Protein AF-A0A1A9CFI3-F1 (afdb_monomer)

pLDDT: mean 80.23, std 21.23, range [29.64, 97.88]

Sequence (107 aa):
MKEVRAWHFSYSFDTIEGMAEATYSIGEGPATRVSLSLPEGTAEAIRARVGKREFSAFIAEAVERELRGQVLDEYLADYESRKGPVSEPARQRARQVFDEVFAEEAE

Secondary structure (DSSP, 8-state):
------------THHHHHGGG-SS-TT-SS---------HHHHHHHHHHHTTTSHHHHHHHHHHHHHHHHHHHHHHHHHHHHH-SPPHHHHHHHHHHHHHHHHGGG-

Foldseek 3Di:
DDDDDDPPPPDDPVVVVVCVPPPADQPDDDDDDDDDDDDPVVQVVLCVVQNDVCSVVVVSVVVSVVVVVVVVVVVQVVCCVVPNDDDPVNVVVVVVVVCVVCVVVPD

Structure (mmCIF, N/CA/C/O backbone):
data_AF-A0A1A9CFI3-F1
#
_entry.id   AF-A0A1A9CFI3-F1
#
loop_
_atom_site.group_PDB
_atom_site.id
_atom_site.type_symbol
_atom_site.label_atom_id
_atom_site.label_alt_id
_atom_site.label_comp_id
_atom_site.label_asym_id
_atom_site.label_entity_id
_atom_site.label_seq_id
_atom_site.pdbx_PDB_ins_code
_atom_site.Cartn_x
_atom_site.Cartn_y
_atom_site.Cartn_z
_atom_site.occupancy
_atom_site.B_iso_or_equiv
_atom_site.auth_seq_id
_atom_site.auth_comp_id
_atom_site.auth_asym_id
_atom_site.auth_atom_id
_atom_site.pdbx_PDB_model_num
ATOM 1 N N . MET A 1 1 ? 22.770 -0.185 20.225 1.00 33.03 1 MET A N 1
ATOM 2 C CA . MET A 1 1 ? 21.477 0.482 20.480 1.00 33.03 1 MET A CA 1
ATOM 3 C C . MET A 1 1 ? 21.281 1.519 19.388 1.00 33.03 1 MET A C 1
ATOM 5 O O . MET A 1 1 ? 21.995 2.511 19.397 1.00 33.03 1 MET A O 1
ATOM 9 N N . LYS A 1 2 ? 20.460 1.235 18.370 1.00 33.78 2 LYS A N 1
ATOM 10 C CA . LYS A 1 2 ? 20.134 2.203 17.314 1.00 33.78 2 LYS A CA 1
ATOM 11 C C . LYS A 1 2 ? 18.680 2.608 17.496 1.00 33.78 2 LYS A C 1
ATOM 13 O O . LYS A 1 2 ? 17.791 1.767 17.506 1.00 33.78 2 LYS A O 1
ATOM 18 N N . GLU A 1 3 ? 18.525 3.894 17.735 1.00 29.64 3 GLU A N 1
ATOM 19 C CA . GLU A 1 3 ? 17.297 4.611 18.019 1.00 29.64 3 GLU A CA 1
ATOM 20 C C . GLU A 1 3 ? 16.443 4.646 16.748 1.00 29.64 3 GLU A C 1
ATOM 22 O O . GLU A 1 3 ? 16.837 5.223 15.732 1.00 29.64 3 GLU A O 1
ATOM 27 N N . VAL A 1 4 ? 15.304 3.956 16.779 1.00 36.72 4 VAL A N 1
ATOM 28 C CA . VAL A 1 4 ? 14.306 4.008 15.711 1.00 36.72 4 VAL A CA 1
ATOM 29 C C . VAL A 1 4 ? 13.510 5.278 15.970 1.00 36.72 4 VAL A C 1
ATOM 31 O O . VAL A 1 4 ? 12.712 5.334 16.903 1.00 36.72 4 VAL A O 1
ATOM 34 N N . ARG A 1 5 ? 13.801 6.346 15.221 1.00 38.38 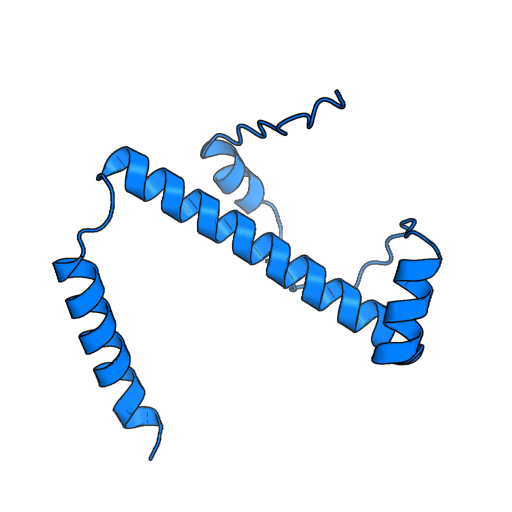5 ARG A N 1
ATOM 35 C CA . ARG A 1 5 ? 13.053 7.598 15.347 1.00 38.38 5 ARG A CA 1
ATOM 36 C C . ARG A 1 5 ? 11.618 7.341 14.900 1.00 38.38 5 ARG A C 1
ATOM 38 O O . ARG A 1 5 ? 11.361 7.157 13.714 1.00 38.38 5 ARG A O 1
ATOM 45 N N . ALA A 1 6 ? 10.713 7.299 15.872 1.00 31.67 6 ALA A N 1
ATOM 46 C CA . ALA A 1 6 ? 9.284 7.359 15.641 1.00 31.67 6 ALA A CA 1
ATOM 47 C C . ALA A 1 6 ? 8.986 8.686 14.935 1.00 31.67 6 ALA A C 1
ATOM 4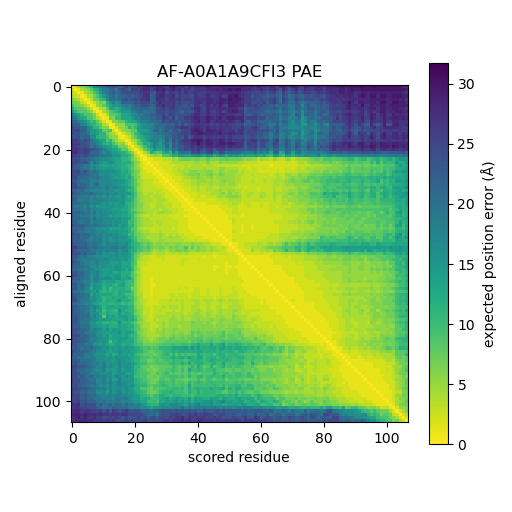9 O O . ALA A 1 6 ? 9.149 9.761 15.514 1.00 31.67 6 ALA A O 1
ATOM 50 N N . TRP A 1 7 ? 8.609 8.611 13.662 1.00 38.66 7 TRP A N 1
ATOM 51 C CA . TRP A 1 7 ? 8.066 9.749 12.939 1.00 38.66 7 TRP A CA 1
ATOM 52 C C . TRP A 1 7 ? 6.683 10.032 13.522 1.00 38.66 7 TRP A C 1
ATOM 54 O O . TRP A 1 7 ? 5.697 9.414 13.141 1.00 38.66 7 TRP A O 1
ATOM 64 N N . HIS A 1 8 ? 6.624 10.924 14.508 1.00 35.84 8 HIS A N 1
ATOM 65 C CA . HIS A 1 8 ? 5.373 11.490 14.998 1.00 35.84 8 HIS A CA 1
ATOM 66 C C . HIS A 1 8 ? 4.931 12.554 13.990 1.00 35.84 8 HIS A C 1
ATOM 68 O O . HIS A 1 8 ? 5.203 13.743 14.151 1.00 35.84 8 HIS A O 1
ATOM 74 N N . PHE A 1 9 ? 4.327 12.114 12.888 1.00 43.25 9 PHE A N 1
ATOM 75 C CA . PHE A 1 9 ? 3.673 13.021 11.956 1.00 43.25 9 PHE A CA 1
ATOM 76 C C . PHE A 1 9 ? 2.275 13.298 12.513 1.00 43.25 9 PHE A C 1
ATOM 78 O O . PHE A 1 9 ? 1.318 12.593 12.228 1.00 43.25 9 PHE A O 1
ATOM 85 N N . SER A 1 10 ? 2.189 14.270 13.421 1.00 37.44 10 SER A N 1
ATOM 86 C CA . SER A 1 10 ? 0.906 14.776 13.906 1.00 37.44 10 SER A CA 1
ATOM 87 C C . SER A 1 10 ? 0.287 15.598 12.780 1.00 37.44 10 SER A C 1
ATOM 89 O O . SER A 1 10 ? 0.546 16.798 12.688 1.00 37.44 10 SER A O 1
ATOM 91 N N . TYR A 1 11 ? -0.467 14.960 11.890 1.00 45.06 11 TYR A N 1
ATOM 92 C CA . TYR A 1 11 ? -1.330 15.680 10.963 1.00 45.06 11 TYR A CA 1
ATOM 93 C C . TYR A 1 11 ? -2.673 15.893 11.653 1.00 45.06 11 TYR A C 1
ATOM 95 O O . TYR A 1 11 ? -3.410 14.963 11.952 1.00 45.06 11 TYR A O 1
ATOM 103 N N . SER A 1 12 ? -2.930 17.145 12.026 1.00 40.91 12 SER A N 1
ATOM 104 C CA . SER A 1 12 ? -4.237 17.566 12.520 1.00 40.91 12 SER A CA 1
ATOM 105 C C . SER A 1 12 ? -5.262 17.406 11.398 1.00 40.91 12 SER A C 1
ATOM 107 O O . SER A 1 12 ? -4.928 17.649 10.238 1.00 40.91 12 SER A O 1
ATOM 109 N N . PHE A 1 13 ? -6.503 17.068 11.752 1.00 44.41 13 PHE A N 1
ATOM 110 C CA . PHE A 1 13 ? -7.655 16.920 10.850 1.00 44.41 13 PHE A CA 1
ATOM 111 C C . PHE A 1 13 ? -7.823 18.084 9.845 1.00 44.41 13 PHE A C 1
ATOM 113 O O . PHE A 1 13 ? -8.206 17.845 8.702 1.00 44.41 13 PHE A O 1
ATOM 120 N N . ASP A 1 14 ? -7.424 19.313 10.211 1.00 44.81 14 ASP A N 1
ATOM 121 C CA . ASP A 1 14 ? -7.345 20.479 9.306 1.00 44.81 14 ASP A CA 1
ATOM 122 C C . ASP A 1 14 ? -6.526 20.219 8.028 1.00 44.81 14 ASP A C 1
ATOM 124 O O . ASP A 1 14 ? -6.752 20.833 6.987 1.00 44.81 14 ASP A O 1
ATOM 128 N N . THR A 1 15 ? -5.570 19.293 8.069 1.00 48.81 15 THR A N 1
ATOM 129 C CA . THR A 1 15 ? -4.692 19.030 6.928 1.00 48.81 15 THR A CA 1
ATOM 130 C C . THR A 1 15 ? -5.356 18.169 5.858 1.00 48.81 15 THR A C 1
ATOM 132 O O . THR A 1 15 ? -5.006 18.294 4.688 1.00 48.81 15 THR A O 1
ATOM 135 N N . ILE A 1 16 ? -6.363 17.368 6.218 1.00 49.44 16 ILE A N 1
ATOM 136 C CA . ILE A 1 16 ? -7.199 16.656 5.241 1.00 49.44 16 ILE A CA 1
ATOM 137 C C . ILE A 1 16 ? -8.156 17.638 4.548 1.00 49.44 16 ILE A C 1
ATOM 139 O O . ILE A 1 16 ? -8.390 17.520 3.347 1.00 49.44 16 ILE A O 1
ATOM 143 N N . GLU A 1 17 ? -8.630 18.668 5.255 1.00 44.97 17 GLU A N 1
ATOM 144 C CA . GLU A 1 17 ? -9.384 19.772 4.644 1.00 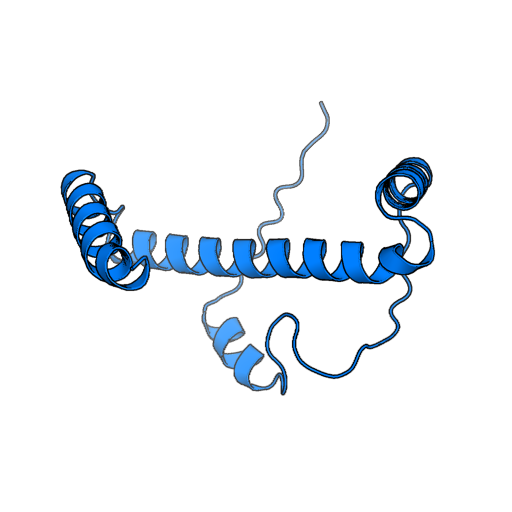44.97 17 GLU A CA 1
ATOM 145 C C . GLU A 1 17 ? -8.486 20.625 3.722 1.00 44.97 17 GLU A C 1
ATOM 147 O O . GLU A 1 17 ? -8.919 21.051 2.655 1.00 44.97 17 GLU A O 1
ATOM 152 N N . GLY A 1 18 ? -7.192 20.760 4.042 1.00 43.62 18 GLY A N 1
ATOM 153 C CA . GLY A 1 18 ? -6.179 21.338 3.146 1.00 43.62 18 GLY A CA 1
ATOM 154 C C . GLY A 1 18 ? -5.838 20.488 1.909 1.00 43.62 18 GLY A C 1
ATOM 155 O O . GLY A 1 18 ? -5.422 21.032 0.888 1.00 43.62 18 GLY A O 1
ATOM 156 N N . MET A 1 19 ? -6.056 19.167 1.942 1.00 45.78 19 MET A N 1
ATOM 157 C CA . MET A 1 19 ? -5.944 18.298 0.757 1.00 45.78 19 MET A CA 1
ATOM 158 C C . MET A 1 19 ? -7.144 18.421 -0.196 1.00 45.78 19 MET A C 1
ATOM 160 O O . MET A 1 19 ? -7.064 17.930 -1.321 1.00 45.78 19 MET A O 1
ATOM 164 N N . ALA A 1 20 ? -8.214 19.126 0.190 1.00 44.84 20 ALA A N 1
ATOM 165 C CA . ALA A 1 20 ? -9.319 19.466 -0.708 1.00 44.84 20 ALA A CA 1
ATOM 166 C C . ALA A 1 20 ? -8.916 20.449 -1.835 1.00 44.84 20 ALA A C 1
ATOM 168 O O . ALA A 1 20 ? -9.716 20.706 -2.733 1.00 44.84 20 ALA A O 1
ATOM 169 N N . GLU A 1 21 ? -7.680 20.968 -1.833 1.00 47.94 21 GLU A N 1
ATOM 170 C CA . GLU A 1 21 ? -7.098 21.715 -2.961 1.00 47.94 21 GLU A CA 1
ATOM 171 C C . GLU A 1 21 ? -6.378 20.827 -3.997 1.00 47.94 21 GLU A C 1
ATOM 173 O O . GLU A 1 21 ? -6.009 21.306 -5.073 1.00 47.94 21 GLU A O 1
ATOM 178 N N . ALA A 1 22 ? -6.182 19.531 -3.728 1.00 57.62 22 ALA A N 1
ATOM 179 C CA . ALA A 1 22 ? -5.585 18.626 -4.703 1.00 57.62 22 ALA A CA 1
ATOM 180 C C . ALA A 1 22 ? -6.629 18.238 -5.761 1.00 57.62 22 ALA A C 1
ATOM 182 O O . ALA A 1 22 ? -7.605 17.553 -5.477 1.00 57.62 22 ALA A O 1
ATOM 183 N N . THR A 1 23 ? -6.409 18.638 -7.016 1.00 74.50 23 THR A N 1
ATOM 184 C CA . THR A 1 23 ? -7.305 18.315 -8.146 1.00 74.50 23 THR A CA 1
ATOM 185 C C . THR A 1 23 ? -7.463 16.803 -8.407 1.00 74.50 23 THR A C 1
ATOM 187 O O . THR A 1 23 ? -8.345 16.417 -9.168 1.00 74.50 23 THR A O 1
ATOM 190 N N . TYR A 1 24 ? -6.636 15.941 -7.799 1.00 82.19 24 TYR A N 1
ATOM 191 C CA . TYR A 1 24 ? -6.601 14.497 -8.052 1.00 82.19 24 TYR A CA 1
ATOM 192 C C . TYR A 1 24 ? -6.472 13.684 -6.758 1.00 82.19 24 TYR A C 1
ATOM 194 O O . TYR A 1 24 ? -5.680 14.041 -5.881 1.00 82.19 24 TYR A O 1
ATOM 202 N N . SER A 1 25 ? -7.193 12.561 -6.673 1.00 87.50 25 SER A N 1
ATOM 203 C CA . SER A 1 25 ? -7.065 11.590 -5.576 1.00 87.50 25 SER A CA 1
ATOM 204 C C . SER A 1 25 ? -5.824 10.693 -5.743 1.00 87.50 25 SER A C 1
ATOM 206 O O . SER A 1 25 ? -5.151 10.706 -6.775 1.00 87.50 25 SER A O 1
ATOM 208 N N . ILE A 1 26 ? -5.503 9.870 -4.733 1.00 88.56 26 ILE A N 1
ATOM 209 C CA . ILE A 1 26 ? -4.353 8.944 -4.777 1.00 88.56 26 ILE A CA 1
ATOM 210 C C . ILE A 1 26 ? -4.495 7.941 -5.937 1.00 88.56 26 ILE A C 1
ATOM 212 O O . ILE A 1 26 ? -5.363 7.064 -5.913 1.00 88.56 26 ILE A O 1
ATOM 216 N N . GLY A 1 27 ? -3.572 8.021 -6.899 1.00 88.75 27 GLY A N 1
ATOM 217 C CA . GLY A 1 27 ? -3.551 7.188 -8.108 1.00 88.75 27 GLY A CA 1
ATOM 218 C C . GLY A 1 27 ? -4.327 7.772 -9.291 1.00 88.75 27 GLY A C 1
ATOM 219 O O . GLY A 1 27 ? -4.437 7.127 -10.330 1.00 88.75 27 GLY A O 1
ATOM 220 N N . GLU A 1 28 ? -4.854 8.991 -9.160 1.00 90.75 28 GLU A N 1
ATOM 221 C CA . GLU A 1 28 ? -5.548 9.698 -10.235 1.00 90.75 28 GLU A CA 1
ATOM 222 C C . GLU A 1 28 ? -4.665 10.770 -10.890 1.00 90.75 28 GLU A C 1
ATOM 224 O O . GLU A 1 28 ? -3.673 11.242 -10.333 1.00 90.75 28 GLU A O 1
ATOM 229 N N . GLY A 1 29 ? -5.066 11.188 -12.092 1.00 90.81 29 GLY A N 1
ATOM 230 C CA . GLY A 1 29 ? -4.416 12.262 -12.835 1.00 90.81 29 GLY A CA 1
ATOM 231 C C . GLY A 1 29 ? -3.297 11.805 -13.780 1.00 90.81 29 GLY A C 1
ATOM 232 O O . GLY A 1 29 ? -3.022 10.613 -13.939 1.00 90.81 29 GLY A O 1
ATOM 233 N N . PRO A 1 30 ? -2.674 12.756 -14.497 1.00 89.88 30 PRO A N 1
ATOM 234 C CA . PRO A 1 30 ? -1.625 12.453 -15.461 1.00 89.88 30 PRO A CA 1
ATOM 235 C C . PRO A 1 30 ? -0.324 12.015 -14.774 1.00 89.88 30 PRO A C 1
ATOM 237 O O . PRO A 1 30 ? 0.102 12.586 -13.768 1.00 89.88 30 PRO A O 1
ATOM 240 N N . ALA A 1 31 ? 0.369 11.048 -15.379 1.00 88.38 31 ALA A N 1
ATOM 241 C CA . ALA A 1 31 ? 1.655 10.575 -14.880 1.00 88.38 31 ALA A CA 1
ATOM 242 C C . ALA A 1 31 ? 2.702 11.703 -14.870 1.00 88.38 31 ALA A C 1
ATOM 244 O O . 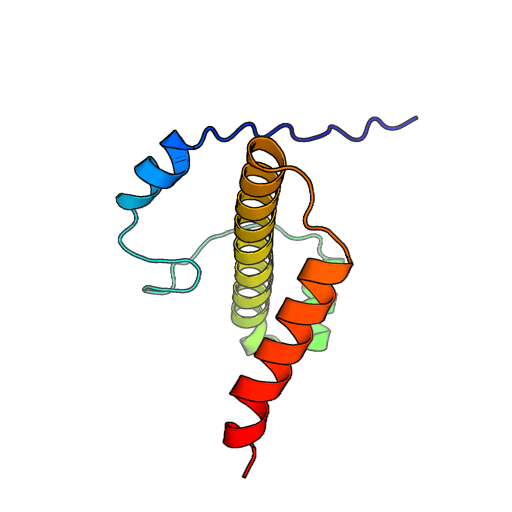ALA A 1 31 ? 3.066 12.253 -15.913 1.00 88.38 31 ALA A O 1
ATOM 245 N N . THR A 1 32 ? 3.233 12.004 -13.685 1.00 90.88 32 THR A N 1
ATOM 246 C CA . THR A 1 32 ? 4.291 13.002 -13.491 1.00 90.88 32 THR A CA 1
ATOM 247 C C . THR A 1 32 ? 5.628 12.307 -13.257 1.00 90.88 32 THR A C 1
ATOM 249 O O . THR A 1 32 ? 5.737 11.395 -12.439 1.00 90.88 32 THR A O 1
ATOM 252 N N . ARG A 1 33 ? 6.680 12.725 -13.975 1.00 92.06 33 ARG A N 1
ATOM 253 C CA . ARG A 1 33 ? 8.025 12.164 -13.783 1.00 92.06 33 ARG A CA 1
ATOM 254 C C . ARG A 1 33 ? 8.636 12.709 -12.495 1.00 92.06 33 ARG A C 1
ATOM 256 O O . ARG A 1 33 ? 8.923 13.898 -12.407 1.00 92.06 33 ARG A O 1
ATOM 263 N N . VAL A 1 34 ? 8.924 11.811 -11.562 1.00 90.19 34 VAL A N 1
ATOM 264 C CA . VAL A 1 34 ? 9.634 12.108 -10.315 1.00 90.19 34 VAL A CA 1
ATOM 265 C C . VAL A 1 34 ? 10.932 11.305 -10.284 1.00 90.19 34 VAL A C 1
ATOM 267 O O . VAL A 1 34 ? 10.940 10.116 -10.601 1.00 90.19 34 VAL A O 1
ATOM 270 N N . SER A 1 35 ? 12.038 11.957 -9.926 1.00 91.00 35 SER A N 1
ATOM 271 C CA . SER A 1 35 ? 13.341 11.306 -9.762 1.00 91.00 35 SER A CA 1
ATOM 272 C C . SER A 1 35 ? 13.582 11.008 -8.288 1.00 91.00 35 SER A C 1
ATOM 274 O O . SER A 1 35 ? 13.575 11.919 -7.466 1.00 91.00 35 SER A O 1
ATOM 276 N N . LEU A 1 36 ? 13.823 9.741 -7.961 1.00 90.69 36 LEU A N 1
ATOM 277 C CA . LEU A 1 36 ? 14.097 9.272 -6.604 1.00 90.69 36 LEU A CA 1
ATOM 278 C C . LEU A 1 36 ? 15.155 8.168 -6.625 1.00 90.69 36 LEU A C 1
ATOM 280 O O . LEU A 1 36 ? 15.301 7.453 -7.618 1.00 90.69 36 LEU A O 1
ATOM 284 N N . SER A 1 37 ? 15.890 8.037 -5.524 1.00 93.81 37 SER A N 1
ATOM 285 C CA . SER A 1 37 ? 16.921 7.013 -5.365 1.00 93.81 37 SER A CA 1
ATOM 286 C C . SER A 1 37 ? 16.367 5.817 -4.603 1.00 93.81 37 SER A C 1
ATOM 288 O O . SER A 1 37 ? 15.725 5.973 -3.568 1.00 93.81 37 SER A O 1
ATOM 290 N N . LEU A 1 38 ? 16.669 4.617 -5.093 1.00 93.19 38 LEU A N 1
ATOM 291 C CA . LEU A 1 38 ? 16.410 3.357 -4.403 1.00 93.19 38 LEU A CA 1
ATOM 292 C C . LEU A 1 38 ? 17.743 2.658 -4.129 1.00 93.19 38 LEU A C 1
ATOM 294 O O . LEU A 1 38 ? 18.671 2.808 -4.930 1.00 93.19 38 LEU A O 1
ATOM 298 N N . PRO A 1 39 ? 17.848 1.865 -3.048 1.00 97.50 39 PRO A N 1
ATOM 299 C CA . PRO A 1 39 ? 18.954 0.930 -2.903 1.00 97.50 39 PRO A CA 1
ATOM 300 C C . PRO A 1 39 ? 19.069 0.054 -4.155 1.00 97.50 39 PRO A C 1
ATOM 302 O O . PRO A 1 39 ? 18.060 -0.453 -4.652 1.00 97.50 39 PRO A O 1
ATOM 305 N N . GLU A 1 40 ? 20.293 -0.131 -4.652 1.00 96.75 40 GLU A N 1
ATOM 306 C CA . GLU A 1 40 ? 20.560 -0.855 -5.901 1.00 96.75 40 GLU A CA 1
ATOM 307 C C . GLU A 1 40 ? 19.933 -2.253 -5.890 1.00 96.75 40 GLU A C 1
ATOM 309 O O . GLU A 1 40 ? 19.153 -2.579 -6.781 1.00 96.75 40 GLU A O 1
ATOM 314 N N . GLY A 1 41 ? 20.143 -3.018 -4.812 1.00 97.88 41 GLY A N 1
ATOM 315 C CA . GLY A 1 41 ? 19.554 -4.351 -4.662 1.00 97.88 41 GLY A CA 1
ATOM 316 C C . GLY A 1 41 ? 18.020 -4.360 -4.698 1.00 97.88 41 GLY A C 1
ATOM 317 O O . GLY A 1 41 ? 17.425 -5.287 -5.243 1.00 97.88 41 GLY A O 1
ATOM 318 N N . THR A 1 42 ? 17.357 -3.314 -4.194 1.00 96.19 42 THR A N 1
ATOM 319 C CA . THR A 1 42 ? 15.893 -3.185 -4.284 1.00 96.19 42 THR A CA 1
ATOM 320 C C . THR A 1 42 ? 15.462 -2.930 -5.724 1.00 96.19 42 THR A C 1
ATOM 322 O O . THR A 1 42 ? 14.533 -3.570 -6.217 1.00 96.19 42 THR A O 1
ATOM 325 N N . ALA A 1 43 ? 16.145 -2.023 -6.426 1.00 94.69 43 ALA A N 1
ATOM 326 C CA . ALA A 1 43 ? 15.846 -1.742 -7.825 1.00 94.69 43 ALA A CA 1
ATOM 327 C C . ALA A 1 43 ? 16.080 -2.981 -8.708 1.00 94.69 43 ALA A C 1
ATOM 329 O O . ALA A 1 43 ? 15.260 -3.279 -9.578 1.00 94.69 43 ALA A O 1
ATOM 330 N N . GLU A 1 44 ? 17.155 -3.733 -8.476 1.00 95.94 44 GLU A N 1
ATOM 331 C CA . GLU A 1 44 ? 17.422 -4.984 -9.189 1.00 95.94 44 GLU A CA 1
ATOM 332 C C . GLU A 1 44 ? 16.365 -6.051 -8.906 1.00 95.94 44 GLU A C 1
ATOM 334 O O . GLU A 1 44 ? 15.839 -6.644 -9.850 1.00 95.94 44 GLU A O 1
ATOM 339 N N . ALA A 1 45 ? 15.983 -6.244 -7.640 1.00 96.06 45 ALA A N 1
ATOM 340 C CA . ALA A 1 45 ? 14.950 -7.207 -7.260 1.00 96.06 45 ALA A CA 1
ATOM 341 C C . ALA A 1 45 ? 13.604 -6.904 -7.936 1.00 96.06 45 ALA A C 1
ATOM 343 O O . ALA A 1 45 ? 12.942 -7.810 -8.448 1.00 96.06 45 ALA A O 1
ATOM 344 N N . ILE A 1 46 ? 13.218 -5.627 -8.001 1.00 95.38 46 ILE A N 1
ATOM 345 C CA . ILE A 1 46 ? 11.997 -5.207 -8.697 1.00 95.38 46 ILE A CA 1
ATOM 346 C C . ILE A 1 46 ? 12.124 -5.491 -10.194 1.00 95.38 46 ILE A C 1
ATOM 348 O O . ILE A 1 46 ? 11.250 -6.141 -10.766 1.00 95.38 46 ILE A O 1
ATOM 352 N N . ARG A 1 47 ? 13.228 -5.078 -10.836 1.00 93.94 47 ARG A N 1
ATOM 353 C CA . ARG A 1 47 ? 13.452 -5.341 -12.271 1.00 93.94 47 ARG A CA 1
ATOM 354 C C . ARG A 1 47 ? 13.425 -6.831 -12.599 1.00 93.94 47 ARG A C 1
ATOM 356 O O . ARG A 1 47 ? 12.901 -7.187 -13.650 1.00 93.94 47 ARG A O 1
ATOM 363 N N . ALA A 1 48 ? 13.972 -7.681 -11.734 1.00 96.00 48 ALA A N 1
ATOM 364 C CA . ALA A 1 48 ? 13.946 -9.129 -11.906 1.00 96.00 48 ALA A CA 1
ATOM 365 C C . ALA A 1 48 ? 12.524 -9.703 -11.788 1.00 96.00 48 ALA A C 1
ATOM 367 O O . ALA A 1 48 ? 12.189 -10.646 -12.499 1.00 96.00 48 ALA A O 1
ATOM 368 N N . ARG A 1 49 ? 11.679 -9.123 -10.924 1.00 94.81 49 ARG A N 1
ATOM 369 C CA . ARG A 1 49 ? 10.311 -9.596 -10.674 1.00 94.81 49 ARG A CA 1
ATOM 370 C C . ARG A 1 49 ? 9.296 -9.143 -11.725 1.00 94.81 49 ARG A C 1
ATOM 372 O O . ARG A 1 49 ? 8.458 -9.948 -12.114 1.00 94.81 49 ARG A O 1
ATOM 379 N N . VAL A 1 50 ? 9.340 -7.877 -12.149 1.00 95.38 50 VAL A N 1
ATOM 380 C CA . VAL A 1 50 ? 8.313 -7.284 -13.039 1.00 95.38 50 VAL A CA 1
ATOM 381 C C . VAL A 1 50 ? 8.834 -6.932 -14.435 1.00 95.38 50 VAL A C 1
ATOM 383 O O . VAL A 1 50 ? 8.065 -6.635 -15.342 1.00 95.38 50 VAL A O 1
ATOM 386 N N . GLY A 1 51 ? 10.151 -6.979 -14.646 1.00 90.50 51 GLY A N 1
ATOM 387 C CA . GLY A 1 51 ? 10.779 -6.546 -15.891 1.00 90.50 51 GLY A CA 1
ATOM 388 C C . GLY A 1 51 ? 10.985 -5.028 -15.972 1.00 90.50 51 GLY A C 1
ATOM 389 O O . GLY A 1 51 ? 10.593 -4.250 -15.106 1.00 90.50 51 GLY A O 1
ATOM 390 N N . LYS A 1 52 ? 11.662 -4.573 -17.035 1.00 81.75 52 LYS A N 1
ATOM 391 C CA . LYS A 1 52 ? 12.060 -3.157 -17.176 1.00 81.75 52 LYS A CA 1
ATOM 392 C C . LYS A 1 52 ? 10.892 -2.215 -17.486 1.00 81.75 52 LYS A C 1
ATOM 394 O O . LYS A 1 52 ? 10.958 -1.055 -17.094 1.00 81.75 52 LYS A O 1
ATOM 399 N N . ARG A 1 53 ? 9.873 -2.691 -18.212 1.00 87.69 53 ARG A N 1
ATOM 400 C CA . ARG A 1 53 ? 8.736 -1.874 -18.678 1.00 87.69 53 ARG A CA 1
ATOM 401 C C . ARG A 1 53 ? 7.709 -1.622 -17.575 1.00 87.69 53 ARG A C 1
ATOM 403 O O . ARG A 1 53 ? 7.158 -0.533 -17.516 1.00 87.69 53 ARG A O 1
ATOM 410 N N . GLU A 1 54 ? 7.580 -2.565 -16.648 1.00 93.44 54 GLU A N 1
ATOM 411 C CA . GLU A 1 54 ? 6.601 -2.505 -15.558 1.00 93.44 54 GLU A CA 1
ATOM 412 C C . GLU A 1 54 ? 7.167 -1.888 -14.274 1.00 93.44 54 GLU A C 1
ATOM 414 O O . GLU A 1 54 ? 6.470 -1.785 -13.271 1.00 93.44 54 GLU A O 1
ATOM 419 N N . PHE A 1 55 ? 8.432 -1.450 -14.281 1.00 93.31 55 PHE A N 1
ATOM 420 C CA . PHE A 1 55 ? 9.094 -0.930 -13.082 1.00 93.31 55 PHE A CA 1
ATOM 421 C C . PHE A 1 55 ? 8.342 0.264 -12.482 1.00 93.31 55 PHE A C 1
ATOM 423 O O . PHE A 1 55 ? 8.088 0.302 -11.282 1.00 93.31 55 PHE A O 1
ATOM 430 N N . SER A 1 56 ? 7.979 1.244 -13.313 1.00 90.81 56 SER A N 1
ATOM 431 C CA . SER A 1 56 ? 7.279 2.445 -12.853 1.00 90.81 56 SER A CA 1
ATOM 432 C C . SER A 1 56 ? 5.855 2.144 -12.392 1.00 90.81 56 SER A C 1
ATOM 434 O O . SER A 1 56 ? 5.441 2.691 -11.378 1.00 90.81 56 SER A O 1
ATOM 436 N N . ALA A 1 57 ? 5.142 1.254 -13.090 1.00 92.88 57 ALA A N 1
ATOM 437 C CA . ALA A 1 57 ? 3.792 0.840 -12.711 1.00 92.88 57 ALA A CA 1
ATOM 438 C C . ALA A 1 57 ? 3.793 0.114 -11.359 1.00 92.88 57 ALA A C 1
ATOM 440 O O . ALA A 1 57 ? 3.013 0.453 -10.477 1.00 92.88 57 ALA A O 1
ATOM 441 N N . PHE A 1 58 ? 4.744 -0.802 -11.156 1.00 94.62 58 PHE A N 1
ATOM 442 C CA . PHE A 1 58 ? 4.898 -1.512 -9.890 1.00 94.62 58 PHE A CA 1
ATOM 443 C C . PHE A 1 58 ? 5.174 -0.566 -8.715 1.00 94.62 58 PHE A C 1
ATOM 445 O O . PHE A 1 58 ? 4.589 -0.718 -7.645 1.00 94.62 58 PHE A O 1
ATOM 452 N N . ILE A 1 59 ? 6.065 0.415 -8.902 1.00 93.88 59 ILE A N 1
ATOM 453 C CA . ILE A 1 59 ? 6.350 1.412 -7.863 1.00 93.88 59 ILE A CA 1
ATOM 454 C C . ILE A 1 59 ? 5.117 2.273 -7.586 1.00 93.88 59 ILE A C 1
ATOM 456 O O . ILE A 1 59 ? 4.804 2.485 -6.419 1.00 93.88 59 ILE A O 1
ATOM 460 N N . ALA A 1 60 ? 4.424 2.746 -8.625 1.00 93.56 60 ALA A N 1
ATOM 461 C CA . ALA A 1 60 ? 3.217 3.553 -8.466 1.00 93.56 60 ALA A CA 1
ATOM 462 C C . ALA A 1 60 ? 2.155 2.799 -7.656 1.00 93.56 60 ALA A C 1
ATOM 464 O O . ALA A 1 60 ? 1.740 3.280 -6.608 1.00 93.56 60 ALA A O 1
ATOM 465 N N . GLU A 1 61 ? 1.822 1.568 -8.048 1.00 94.38 61 GLU A N 1
ATOM 466 C CA . GLU A 1 61 ? 0.836 0.744 -7.343 1.00 94.38 61 GLU A CA 1
ATOM 467 C C . GLU A 1 61 ? 1.241 0.475 -5.884 1.00 94.38 61 GLU A C 1
ATOM 469 O O . GLU A 1 61 ? 0.416 0.550 -4.970 1.00 94.38 61 GLU A O 1
ATOM 474 N N . ALA A 1 62 ? 2.523 0.180 -5.643 1.00 95.38 62 ALA A N 1
ATOM 475 C CA . ALA A 1 62 ? 3.026 -0.066 -4.297 1.00 95.38 62 ALA A CA 1
ATOM 476 C C . ALA A 1 62 ? 2.918 1.179 -3.405 1.00 95.38 62 ALA A C 1
ATOM 478 O O . ALA A 1 62 ? 2.480 1.067 -2.261 1.00 95.38 62 ALA A O 1
ATOM 479 N N . VAL A 1 63 ? 3.291 2.349 -3.930 1.00 94.75 63 VAL A N 1
ATOM 480 C CA . VAL A 1 63 ? 3.224 3.625 -3.205 1.00 94.75 63 VAL A CA 1
ATOM 481 C C . VAL A 1 63 ? 1.775 4.047 -2.979 1.00 94.75 63 VAL A C 1
ATOM 483 O O . VAL A 1 63 ? 1.427 4.460 -1.879 1.00 94.75 63 VAL A O 1
ATOM 486 N N . GLU A 1 64 ? 0.910 3.904 -3.979 1.00 94.75 64 GLU A N 1
ATOM 487 C CA . GLU A 1 64 ? -0.513 4.207 -3.844 1.00 94.75 64 GLU A CA 1
ATOM 488 C C . GLU A 1 64 ? -1.185 3.333 -2.786 1.00 94.75 64 GLU A C 1
ATOM 490 O O . GLU A 1 64 ? -1.939 3.842 -1.958 1.00 94.75 64 GLU A O 1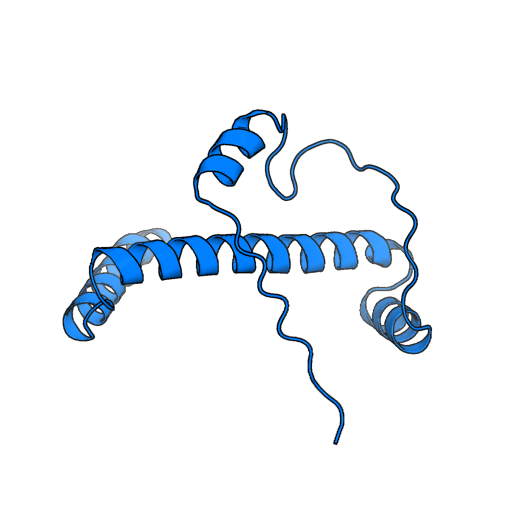
ATOM 495 N N . ARG A 1 65 ? -0.908 2.023 -2.784 1.00 95.12 65 ARG A N 1
ATOM 496 C CA . ARG A 1 65 ? -1.440 1.106 -1.768 1.00 95.12 65 ARG A CA 1
ATOM 497 C C . ARG A 1 65 ? -0.982 1.499 -0.367 1.00 95.12 65 ARG A C 1
ATOM 499 O O . ARG A 1 65 ? -1.798 1.486 0.548 1.00 95.12 65 ARG A O 1
ATOM 506 N N . GLU A 1 66 ? 0.289 1.855 -0.219 1.00 95.69 66 GLU A N 1
ATOM 507 C CA . GLU A 1 66 ? 0.848 2.307 1.056 1.00 95.69 66 GLU A CA 1
ATOM 508 C C . GLU A 1 66 ? 0.167 3.594 1.540 1.00 95.69 66 GLU A C 1
ATOM 510 O O . GLU A 1 66 ? -0.314 3.647 2.667 1.00 95.69 66 GLU A O 1
ATOM 515 N N . LEU A 1 67 ? 0.044 4.605 0.675 1.00 93.38 67 LEU A N 1
ATOM 516 C CA . LEU A 1 67 ? -0.590 5.877 1.031 1.00 93.38 67 LEU A CA 1
ATOM 517 C C . LEU A 1 67 ? -2.071 5.707 1.383 1.00 93.38 67 LEU A C 1
ATOM 519 O O . LEU A 1 67 ? -2.528 6.262 2.380 1.00 93.38 67 LEU A O 1
ATOM 523 N N . ARG A 1 68 ? -2.825 4.912 0.610 1.00 92.44 68 ARG A N 1
ATOM 524 C CA . ARG A 1 68 ? -4.227 4.605 0.946 1.00 92.44 68 ARG A CA 1
ATOM 525 C C . ARG A 1 68 ? -4.337 3.887 2.293 1.00 92.44 68 ARG A C 1
ATOM 527 O O . ARG A 1 68 ? -5.266 4.170 3.042 1.00 92.44 68 ARG A O 1
ATOM 534 N N . GLY A 1 69 ? -3.400 2.986 2.596 1.00 93.06 69 GLY A N 1
ATOM 535 C CA . GLY A 1 69 ? -3.320 2.300 3.885 1.00 93.06 69 GLY A CA 1
ATOM 536 C C . GLY A 1 69 ? -3.090 3.270 5.041 1.00 93.06 69 GLY A C 1
ATOM 537 O O . GLY A 1 69 ? -3.853 3.257 5.997 1.00 93.06 69 GLY A O 1
ATOM 538 N N . GLN A 1 70 ? -2.117 4.174 4.911 1.00 94.56 70 GLN A N 1
ATOM 539 C CA . GLN A 1 70 ? -1.821 5.182 5.937 1.00 94.56 70 GLN A CA 1
ATOM 540 C C . GLN A 1 70 ? -3.013 6.104 6.211 1.00 94.56 70 GLN A C 1
ATOM 542 O O . GLN A 1 70 ? -3.341 6.355 7.367 1.00 94.56 70 GLN A O 1
ATOM 547 N N . VAL A 1 71 ? -3.699 6.557 5.156 1.00 90.88 71 VAL A N 1
ATOM 548 C CA . VAL A 1 71 ? -4.921 7.364 5.290 1.00 90.88 71 VAL A CA 1
ATOM 549 C C . VAL A 1 71 ? -6.021 6.572 6.005 1.00 90.88 71 VAL A C 1
ATOM 551 O O . VAL A 1 71 ? -6.689 7.100 6.891 1.00 90.88 71 VAL A O 1
ATOM 554 N N . LEU A 1 72 ? -6.211 5.296 5.656 1.00 90.88 72 LEU A N 1
ATOM 555 C CA . LEU A 1 72 ? -7.200 4.443 6.317 1.00 90.88 72 LEU A CA 1
ATOM 556 C C . LEU A 1 72 ? -6.878 4.229 7.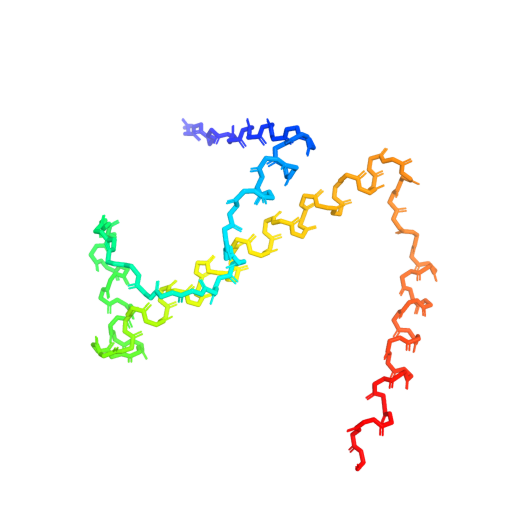803 1.00 90.88 72 LEU A C 1
ATOM 558 O O . LEU A 1 72 ? -7.782 4.307 8.636 1.00 90.88 72 LEU A O 1
ATOM 562 N N . ASP A 1 73 ? -5.610 3.987 8.132 1.00 91.00 73 ASP A N 1
ATOM 563 C CA . ASP A 1 73 ? -5.147 3.817 9.509 1.00 91.00 73 ASP A CA 1
ATOM 564 C C . ASP A 1 73 ? -5.370 5.093 10.331 1.00 91.00 73 ASP A C 1
ATOM 566 O O . ASP A 1 73 ? -5.811 5.019 11.480 1.00 91.00 73 ASP A O 1
ATOM 570 N N . GLU A 1 74 ? -5.137 6.265 9.737 1.00 89.50 74 GLU A N 1
ATOM 571 C CA . GLU A 1 74 ? -5.418 7.561 10.358 1.00 89.50 74 GLU A CA 1
ATOM 572 C C . GLU A 1 74 ? -6.915 7.742 10.643 1.00 89.50 74 GLU A C 1
ATOM 574 O O . GLU A 1 74 ? -7.297 8.053 11.775 1.00 89.50 74 GLU A O 1
ATOM 579 N N . TYR A 1 75 ? -7.779 7.476 9.657 1.00 89.62 75 TYR A N 1
ATOM 580 C CA . TYR A 1 75 ? -9.232 7.530 9.850 1.00 89.62 75 TYR A CA 1
ATOM 581 C C . TYR A 1 75 ? -9.708 6.580 10.948 1.00 89.62 75 TYR A C 1
ATOM 583 O O . TYR A 1 75 ? -10.580 6.936 11.750 1.00 89.62 75 TYR A O 1
ATOM 591 N N . LEU A 1 76 ? -9.151 5.369 10.990 1.00 90.00 76 LEU A N 1
ATOM 592 C CA . LEU A 1 76 ? -9.499 4.386 12.005 1.00 90.00 76 LEU A CA 1
ATOM 593 C C . LEU A 1 76 ? -9.044 4.847 13.394 1.00 90.00 76 LEU A C 1
ATOM 595 O O . LEU A 1 76 ? -9.830 4.780 14.340 1.00 90.00 76 LEU A O 1
ATOM 599 N N . ALA A 1 77 ? -7.822 5.368 13.513 1.00 90.12 77 ALA A N 1
ATOM 600 C CA . ALA A 1 77 ? -7.290 5.889 14.767 1.00 90.12 77 ALA A CA 1
ATOM 601 C C . ALA A 1 77 ? -8.113 7.076 15.294 1.00 90.12 77 ALA A C 1
ATOM 603 O O . ALA A 1 77 ? -8.448 7.111 16.482 1.00 90.12 77 ALA A O 1
ATOM 604 N N . ASP A 1 78 ? -8.500 8.017 14.427 1.00 90.69 78 ASP A N 1
ATOM 605 C CA . ASP A 1 78 ? -9.383 9.125 14.805 1.00 90.69 78 ASP A CA 1
ATOM 606 C C . ASP A 1 78 ? -10.746 8.611 15.295 1.00 90.69 78 ASP A C 1
ATOM 608 O O . ASP A 1 78 ? -11.220 9.014 16.365 1.00 90.69 78 ASP A O 1
ATOM 612 N N . TYR A 1 79 ? -11.362 7.676 14.566 1.00 88.38 79 TYR A N 1
ATOM 613 C CA . TYR A 1 79 ? -12.629 7.073 14.975 1.00 88.38 79 TYR A CA 1
ATOM 614 C C . TYR A 1 79 ? -12.526 6.412 16.358 1.00 88.38 79 TYR A C 1
ATOM 616 O O . TYR A 1 79 ? -13.354 6.683 17.238 1.00 88.38 79 TYR A O 1
ATOM 624 N N . GLU A 1 80 ? -11.504 5.579 16.572 1.00 91.81 80 GLU A N 1
ATOM 625 C CA . GLU A 1 80 ? -11.292 4.888 17.846 1.00 91.81 80 GLU A CA 1
ATOM 626 C C . GLU A 1 80 ? -10.984 5.868 18.983 1.00 91.81 80 GLU A C 1
ATOM 628 O O . GLU A 1 80 ? -11.448 5.659 20.105 1.00 91.81 80 GLU A O 1
ATOM 633 N N . SER A 1 81 ? -10.296 6.980 18.708 1.00 92.00 81 SER A N 1
ATOM 634 C CA . SER A 1 81 ? -10.057 8.025 19.711 1.00 92.00 81 SER A CA 1
ATOM 635 C C . SER A 1 81 ? -11.360 8.674 20.200 1.00 92.00 81 SER A C 1
ATOM 637 O O . SER A 1 81 ? -11.514 8.956 21.390 1.00 92.00 81 SER A O 1
ATOM 639 N N . ARG A 1 82 ? -12.333 8.865 19.298 1.00 92.19 82 ARG A N 1
ATOM 640 C CA . ARG A 1 82 ? -13.607 9.541 19.590 1.00 92.19 82 ARG A CA 1
ATOM 641 C C . ARG A 1 82 ? -14.674 8.609 20.156 1.00 92.19 82 ARG A C 1
ATOM 643 O O . ARG A 1 82 ? -15.574 9.075 20.859 1.00 92.19 82 ARG A O 1
ATOM 650 N N . LYS A 1 83 ? -14.643 7.321 19.800 1.00 90.00 83 LYS A N 1
ATOM 651 C CA . LYS A 1 83 ? -15.723 6.354 20.088 1.00 90.00 83 LYS A CA 1
ATOM 652 C C . LYS A 1 83 ? -15.276 5.135 20.893 1.00 90.00 83 LYS A C 1
ATOM 654 O O . LYS A 1 83 ? -16.133 4.388 21.364 1.00 90.00 83 LYS A O 1
ATOM 659 N N . GLY A 1 84 ? -13.974 4.962 21.094 1.00 88.88 84 GLY A N 1
ATOM 660 C CA . GLY A 1 84 ? -13.391 3.730 21.605 1.00 88.88 84 GLY A CA 1
ATOM 661 C C . GLY A 1 84 ? -13.255 2.657 20.515 1.00 88.88 84 GLY A C 1
ATOM 662 O O . GLY A 1 84 ? -13.818 2.792 19.424 1.00 88.88 84 GLY A O 1
ATOM 663 N N . PRO A 1 85 ? -12.511 1.576 20.801 1.00 89.31 85 PRO A N 1
ATOM 664 C CA . PRO A 1 85 ? -12.293 0.492 19.850 1.00 89.31 85 PRO A CA 1
ATOM 665 C C . PRO A 1 85 ? -13.606 -0.205 19.479 1.00 89.31 85 PRO A C 1
ATOM 667 O O . PRO A 1 85 ? -14.492 -0.403 20.318 1.00 89.31 85 PRO A O 1
ATOM 670 N N . VAL A 1 86 ? -13.721 -0.633 18.218 1.00 87.94 86 VAL A N 1
ATOM 671 C CA . VAL A 1 86 ? -14.893 -1.392 17.754 1.00 87.94 86 VAL A CA 1
ATOM 672 C C . VAL A 1 86 ? -14.947 -2.738 18.475 1.00 87.94 86 VAL A C 1
ATOM 674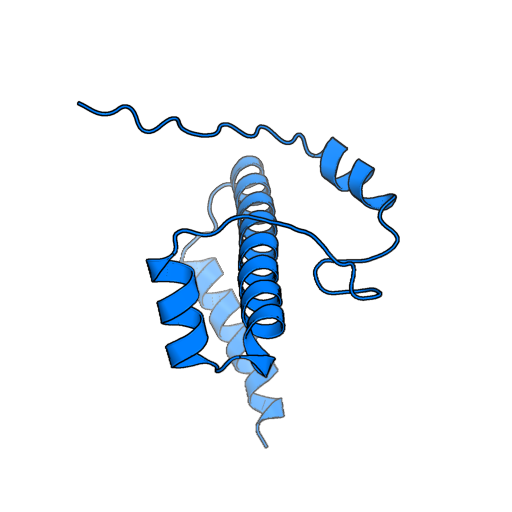 O O . VAL A 1 86 ? -14.002 -3.523 18.395 1.00 87.94 86 VAL A O 1
ATOM 677 N N . SER A 1 87 ? -16.066 -3.027 19.142 1.00 91.88 87 SER A N 1
ATOM 678 C CA . SER A 1 87 ? -16.241 -4.273 19.888 1.00 91.88 87 SER A CA 1
ATOM 679 C C . SER A 1 87 ? -16.301 -5.500 18.975 1.00 91.88 87 SER A C 1
ATOM 681 O O . SER A 1 87 ? -16.828 -5.452 17.863 1.00 91.88 87 SER A O 1
ATOM 683 N N . GLU A 1 88 ? -15.815 -6.633 19.477 1.00 93.19 88 GLU A N 1
ATOM 684 C CA . GLU A 1 88 ? -15.796 -7.899 18.739 1.00 93.19 88 GLU A CA 1
ATOM 685 C C . GLU A 1 88 ? -17.189 -8.333 18.220 1.00 93.19 88 GLU A C 1
ATOM 687 O O . GLU A 1 88 ? -17.309 -8.657 17.037 1.00 93.19 88 GLU A O 1
ATOM 692 N N . PRO A 1 89 ? -18.290 -8.225 18.998 1.00 94.50 89 PRO A N 1
ATOM 693 C CA . PRO A 1 89 ? -19.628 -8.526 18.481 1.00 94.50 89 PRO A CA 1
ATOM 694 C C . PRO A 1 89 ? -20.090 -7.571 17.371 1.00 94.50 89 PRO A C 1
ATOM 696 O O . PRO A 1 89 ? -20.897 -7.944 16.520 1.00 94.50 89 PRO A O 1
ATOM 699 N N . ALA A 1 90 ? -19.628 -6.316 17.372 1.00 91.69 90 ALA A N 1
ATOM 700 C CA . ALA A 1 90 ? -19.928 -5.378 16.293 1.00 91.69 90 ALA A CA 1
ATOM 701 C C . ALA A 1 90 ? -19.149 -5.730 15.019 1.00 91.69 90 ALA A C 1
ATOM 703 O O . ALA A 1 90 ? -19.737 -5.708 13.939 1.00 91.69 90 ALA A O 1
ATOM 704 N N . ARG A 1 91 ? -17.877 -6.134 15.146 1.00 92.44 91 ARG A N 1
ATOM 705 C CA . ARG A 1 91 ? -17.056 -6.609 14.019 1.00 92.44 91 ARG A CA 1
ATOM 706 C C . ARG A 1 91 ? -17.658 -7.850 13.365 1.00 92.44 91 ARG A C 1
ATOM 708 O O . ARG A 1 91 ? -17.782 -7.889 12.147 1.00 92.44 91 ARG A O 1
ATOM 715 N N . GLN A 1 92 ? -18.098 -8.823 14.164 1.00 95.00 92 GLN A N 1
ATOM 716 C CA . GLN A 1 92 ? -18.734 -10.040 13.647 1.00 95.00 92 GLN A CA 1
ATOM 717 C C . GLN A 1 92 ? -20.032 -9.741 12.896 1.00 95.00 92 GLN A C 1
ATOM 719 O O . GLN A 1 92 ? -20.231 -10.254 11.798 1.00 95.00 92 GLN A O 1
ATOM 724 N N . ARG A 1 93 ? -20.884 -8.859 13.436 1.00 94.88 93 ARG A N 1
ATOM 725 C CA . ARG A 1 93 ? -22.100 -8.422 12.733 1.00 94.88 93 ARG A CA 1
ATOM 726 C C . ARG A 1 93 ? -21.781 -7.688 11.434 1.00 94.88 93 ARG A C 1
ATOM 728 O O . ARG A 1 93 ? -22.404 -7.969 10.420 1.00 94.88 93 ARG A O 1
ATOM 735 N N . ALA A 1 94 ? -20.800 -6.787 11.445 1.00 93.25 94 ALA A N 1
ATOM 736 C CA . ALA A 1 94 ? -20.369 -6.094 10.233 1.00 93.25 94 ALA A CA 1
ATOM 737 C C . ALA A 1 94 ? -19.854 -7.077 9.170 1.00 93.25 94 ALA A C 1
ATOM 739 O O . ALA A 1 94 ? -20.183 -6.926 7.998 1.00 93.25 94 ALA A O 1
ATOM 740 N N . ARG A 1 95 ? -19.105 -8.113 9.578 1.00 93.56 95 ARG A N 1
ATOM 741 C CA . ARG A 1 95 ? -18.626 -9.163 8.673 1.00 93.56 95 ARG A CA 1
ATOM 742 C C . ARG A 1 95 ? -19.774 -9.952 8.048 1.00 93.56 95 ARG A C 1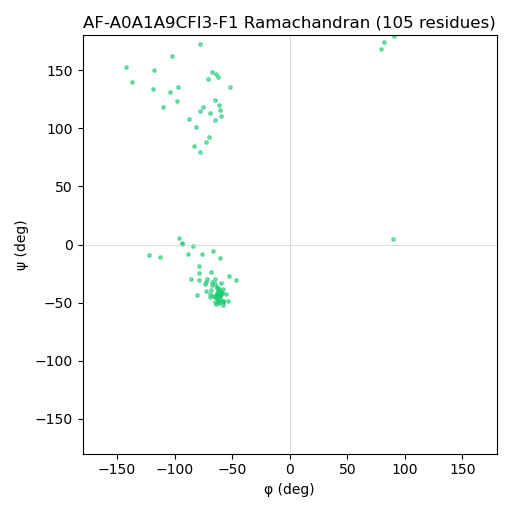
ATOM 744 O O . ARG A 1 95 ? -19.765 -10.138 6.842 1.00 93.56 95 ARG A O 1
ATOM 751 N N . GLN A 1 96 ? -20.760 -10.352 8.849 1.00 94.94 96 GLN A N 1
ATOM 752 C CA . GLN A 1 96 ? -21.950 -11.056 8.359 1.00 94.94 96 GLN A CA 1
ATOM 753 C C . GLN A 1 96 ? -22.703 -10.233 7.314 1.00 94.94 96 GLN A C 1
ATOM 755 O O . GLN A 1 96 ? -22.991 -10.748 6.242 1.00 94.94 96 GLN A O 1
ATOM 760 N N . VAL A 1 97 ? -22.959 -8.953 7.602 1.00 95.19 97 VAL A N 1
ATOM 761 C CA . VAL A 1 97 ? -23.637 -8.047 6.662 1.00 95.19 97 VAL A CA 1
ATOM 762 C C . VAL A 1 97 ? -22.824 -7.875 5.380 1.00 95.19 97 VAL A C 1
ATOM 764 O O . VAL A 1 97 ? -23.386 -7.892 4.293 1.00 95.19 97 VAL A O 1
ATOM 767 N N . PHE A 1 98 ? -21.503 -7.719 5.491 1.00 91.75 98 PHE A N 1
ATOM 768 C CA . PHE A 1 98 ? -20.637 -7.605 4.320 1.00 91.75 98 PHE A CA 1
ATOM 769 C C . PHE A 1 98 ? -20.713 -8.866 3.451 1.00 91.75 98 PHE A C 1
ATOM 771 O O . PHE A 1 98 ? -20.945 -8.772 2.252 1.00 91.75 98 PHE A O 1
ATOM 778 N N . ASP A 1 99 ? -20.553 -10.041 4.057 1.00 93.75 99 ASP A N 1
ATOM 779 C CA . ASP A 1 99 ? -20.607 -11.309 3.332 1.00 93.75 99 ASP A CA 1
ATOM 780 C C . ASP A 1 99 ? -21.998 -11.539 2.702 1.00 93.75 99 ASP A C 1
ATOM 782 O O . ASP A 1 99 ? -22.064 -12.031 1.585 1.00 93.75 99 ASP A O 1
ATOM 786 N N . GLU A 1 100 ? -23.092 -11.140 3.363 1.00 93.25 100 GLU A N 1
ATOM 787 C CA . GLU A 1 100 ? -24.463 -11.220 2.828 1.00 93.25 100 GLU A CA 1
ATOM 788 C C . GLU A 1 100 ? -24.663 -10.325 1.597 1.00 93.25 100 GLU A C 1
ATOM 790 O O . GLU A 1 100 ? -25.108 -10.805 0.559 1.00 93.25 100 GLU A O 1
ATOM 795 N N . VAL A 1 101 ? -24.287 -9.044 1.684 1.00 92.94 101 VAL A N 1
ATOM 796 C CA . VAL A 1 101 ? -24.480 -8.072 0.591 1.00 92.94 101 VAL A CA 1
ATOM 797 C C . VAL A 1 101 ? -23.722 -8.482 -0.671 1.00 92.94 101 VAL A C 1
ATOM 799 O O . VAL A 1 101 ? -24.242 -8.348 -1.773 1.00 92.94 101 VAL A O 1
ATOM 802 N N . PHE A 1 102 ? -22.500 -8.992 -0.517 1.00 86.56 102 PHE A N 1
ATOM 803 C CA . PHE A 1 102 ? -21.652 -9.365 -1.651 1.00 86.56 102 PHE A CA 1
ATOM 804 C C . PHE A 1 102 ? -21.769 -10.846 -2.047 1.00 86.56 102 PHE A C 1
ATOM 806 O O . PHE A 1 102 ? -21.112 -11.269 -2.996 1.00 86.56 102 PHE A O 1
ATOM 813 N N . ALA A 1 103 ? -22.598 -11.641 -1.363 1.00 79.75 103 ALA A N 1
ATOM 814 C CA . ALA A 1 103 ? -22.891 -13.013 -1.779 1.00 79.75 103 ALA A CA 1
ATOM 815 C C . ALA A 1 103 ? -23.771 -13.064 -3.039 1.00 79.75 103 ALA A C 1
ATOM 817 O O . ALA A 1 103 ? -23.647 -14.006 -3.819 1.00 79.75 103 ALA A O 1
ATOM 818 N N . GLU A 1 104 ? -24.628 -12.061 -3.254 1.00 61.66 104 GLU A N 1
ATOM 819 C CA . GLU A 1 104 ? -25.565 -12.014 -4.389 1.00 61.66 104 GLU A CA 1
ATOM 820 C C . GLU A 1 104 ? -24.907 -11.578 -5.713 1.00 61.66 104 GLU A C 1
ATOM 822 O O . GLU A 1 104 ? -25.435 -11.863 -6.782 1.00 61.66 104 GLU A O 1
ATOM 827 N N . GLU A 1 105 ? -23.734 -10.936 -5.679 1.00 59.72 105 GLU A N 1
ATOM 828 C CA . GLU A 1 105 ? -23.012 -10.491 -6.888 1.00 59.72 105 GLU A CA 1
ATOM 829 C C . GLU A 1 105 ? -22.132 -11.585 -7.526 1.00 59.72 105 GLU A C 1
ATOM 831 O O . GLU A 1 105 ? -21.472 -11.345 -8.539 1.00 59.72 105 GLU A O 1
ATOM 836 N N . ALA A 1 106 ? -22.086 -12.781 -6.930 1.00 58.34 106 ALA A N 1
ATOM 837 C CA . ALA A 1 106 ? -21.250 -13.894 -7.379 1.00 58.34 106 ALA A CA 1
ATOM 838 C C . ALA A 1 106 ? -21.974 -14.911 -8.291 1.00 58.34 106 ALA A C 1
ATOM 840 O O . ALA A 1 106 ? -21.371 -15.938 -8.618 1.00 58.34 106 ALA A O 1
ATOM 841 N N . GLU A 1 107 ? -23.228 -14.650 -8.688 1.00 46.72 107 GLU A N 1
ATOM 842 C CA . GLU A 1 107 ? -24.038 -15.517 -9.571 1.00 46.72 107 GLU A CA 1
ATOM 843 C C . GLU A 1 107 ? -24.080 -15.041 -11.036 1.00 46.72 107 GLU A C 1
ATOM 845 O O . GLU A 1 107 ? -24.259 -13.827 -11.287 1.00 46.72 107 GLU A O 1
#

Mean predicted aligned error: 11.16 Å

Radius of gyration: 19.53 Å; Cα contacts (8 Å, |Δi|>4): 18; chains: 1; bounding box: 47×37×40 Å

Solvent-accessible surface area (backbone atoms only — not comparable to full-atom values): 6864 Å² total; per-residue (Å²): 140,81,85,78,81,79,81,80,77,83,74,58,76,69,54,61,63,60,50,72,73,54,95,51,60,93,88,51,74,81,92,75,94,77,91,81,90,70,60,64,70,59,53,50,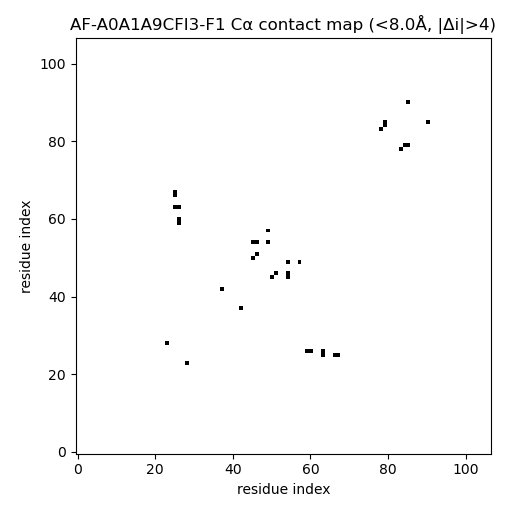53,48,36,74,73,60,32,82,86,40,44,64,58,54,51,49,55,53,50,41,53,50,52,54,47,52,52,50,52,50,53,48,52,54,49,30,73,77,70,47,76,85,49,69,73,56,53,53,51,53,49,51,53,50,54,56,69,59,54,70,76,76,116